Protein AF-A0A1Z8TYI0-F1 (afdb_monomer_lite)

Secondary structure (DSSP, 8-state):
---------------EEEETTEEPPPSSSPPSSHHHHHHHHHHHHHHTTEEEEEEEETTB--TTS---S--SEEEEEEEEHHHHHHHHHHHTT-

pLDDT: mean 71.6, std 14.11, range [37.41, 87.31]

Radius of gyration: 18.24 Å; chains: 1; bounding box: 46×40×57 Å

Sequence (94 aa):
MFPIVNSYCRVVIVSQVIVDDEEVIFEGEMPKETSRVYQLLMEALSEQAKVIYTIEVDGKSPDGGELPEAYEKIVITSITHDELTMKLSIQSLN

Structure (mmCIF, N/CA/C/O backbone):
data_AF-A0A1Z8TYI0-F1
#
_entry.id   AF-A0A1Z8TYI0-F1
#
loop_
_atom_site.group_PDB
_atom_site.id
_atom_site.type_symbol
_atom_site.label_atom_id
_atom_site.label_alt_id
_atom_site.label_comp_id
_atom_site.label_asym_id
_atom_site.label_entity_id
_atom_site.label_seq_id
_atom_site.pdbx_PDB_ins_code
_atom_site.Cartn_x
_atom_site.Cartn_y
_atom_site.Cartn_z
_atom_site.occupancy
_atom_site.B_iso_or_equiv
_atom_site.auth_seq_id
_atom_site.auth_comp_id
_atom_site.auth_asym_id
_atom_site.auth_atom_id
_atom_site.pdbx_PDB_model_num
ATOM 1 N N . MET A 1 1 ? 32.747 -27.004 -35.121 1.00 50.03 1 MET A N 1
ATOM 2 C CA . MET A 1 1 ? 32.152 -25.657 -35.245 1.00 50.03 1 MET A CA 1
ATOM 3 C C . MET A 1 1 ? 30.761 -25.747 -34.638 1.00 50.03 1 MET A C 1
ATOM 5 O O . MET A 1 1 ? 29.898 -26.359 -35.246 1.00 50.03 1 MET A O 1
ATOM 9 N N . PHE A 1 2 ? 30.592 -25.312 -33.387 1.00 40.78 2 PHE A N 1
ATOM 10 C CA . PHE A 1 2 ? 29.327 -25.435 -32.652 1.00 40.78 2 PHE A CA 1
ATOM 11 C C . PHE A 1 2 ? 28.560 -24.112 -32.744 1.00 40.78 2 PHE A C 1
ATOM 13 O O . PHE A 1 2 ? 29.162 -23.074 -32.460 1.00 40.78 2 PHE A O 1
ATOM 20 N N . PRO A 1 3 ? 27.275 -24.105 -33.135 1.00 53.81 3 PRO A N 1
ATOM 21 C CA . PRO A 1 3 ? 26.474 -22.900 -33.053 1.00 53.81 3 PRO A CA 1
ATOM 22 C C . PRO A 1 3 ? 26.091 -22.650 -31.589 1.00 53.81 3 PRO A C 1
ATOM 24 O O . PRO A 1 3 ? 25.462 -23.471 -30.927 1.00 53.81 3 PRO A O 1
ATOM 27 N N . ILE A 1 4 ? 26.524 -21.493 -31.105 1.00 54.16 4 ILE A N 1
ATOM 28 C CA . ILE A 1 4 ? 26.068 -20.813 -29.894 1.00 54.16 4 ILE A CA 1
ATOM 29 C C . ILE A 1 4 ? 24.539 -20.710 -29.920 1.00 54.16 4 ILE A C 1
ATOM 31 O O . ILE A 1 4 ? 23.965 -19.966 -30.714 1.00 54.16 4 ILE A O 1
ATOM 35 N N . VAL A 1 5 ? 23.881 -21.473 -29.048 1.00 52.59 5 VAL A N 1
ATOM 36 C CA . VAL A 1 5 ? 22.461 -21.306 -28.737 1.00 52.59 5 VAL A CA 1
ATOM 37 C C . VAL A 1 5 ? 22.345 -19.978 -27.999 1.00 52.59 5 VAL A C 1
ATOM 39 O O . VAL A 1 5 ? 22.668 -19.886 -26.817 1.00 52.59 5 VAL A O 1
ATOM 42 N N . ASN A 1 6 ? 21.947 -18.928 -28.714 1.00 47.22 6 ASN A N 1
ATOM 43 C CA . ASN A 1 6 ? 21.642 -17.637 -28.116 1.00 47.22 6 ASN A CA 1
ATOM 44 C C . ASN A 1 6 ? 20.295 -17.775 -27.394 1.00 47.22 6 ASN A C 1
ATOM 46 O O . ASN A 1 6 ? 19.232 -17.482 -27.939 1.00 47.22 6 ASN A O 1
ATOM 50 N N . SER A 1 7 ? 20.346 -18.356 -26.196 1.00 52.50 7 SER A N 1
ATOM 51 C CA . SER A 1 7 ? 19.212 -18.434 -25.290 1.00 52.50 7 SER A CA 1
ATOM 52 C C . SER A 1 7 ? 18.988 -17.023 -24.766 1.00 52.50 7 SER A C 1
ATOM 54 O O . SER A 1 7 ? 19.646 -16.583 -23.824 1.00 52.50 7 SER A O 1
ATOM 56 N N . TYR A 1 8 ? 18.119 -16.273 -25.445 1.00 49.56 8 TYR A N 1
ATOM 57 C CA . TYR A 1 8 ? 17.580 -15.024 -24.928 1.00 49.56 8 TYR A CA 1
ATOM 58 C C . TYR A 1 8 ? 16.841 -15.363 -23.633 1.00 49.56 8 TYR A C 1
ATOM 60 O O . TYR A 1 8 ? 15.664 -15.719 -23.647 1.00 49.56 8 TYR A O 1
ATOM 68 N N . CYS A 1 9 ? 17.555 -15.307 -22.509 1.00 45.59 9 CYS A N 1
ATOM 69 C CA . CYS A 1 9 ? 16.958 -15.308 -21.188 1.00 45.59 9 CYS A CA 1
ATOM 70 C C . CYS A 1 9 ? 16.134 -14.023 -21.113 1.00 45.59 9 CYS A C 1
ATOM 72 O O . CYS A 1 9 ? 16.660 -12.934 -20.882 1.00 45.59 9 CYS A O 1
ATOM 74 N N . ARG A 1 10 ? 14.847 -14.124 -21.450 1.00 48.50 10 ARG A N 1
ATOM 75 C CA . ARG A 1 10 ? 13.898 -13.035 -21.281 1.00 48.50 10 ARG A CA 1
ATOM 76 C C . ARG A 1 10 ? 13.743 -12.882 -19.775 1.00 48.50 10 ARG A C 1
ATOM 78 O O . ARG A 1 10 ? 13.027 -13.662 -19.157 1.00 48.50 10 ARG A O 1
ATOM 85 N N . VAL A 1 11 ? 14.470 -11.930 -19.195 1.00 48.31 11 VAL A N 1
ATOM 86 C CA . VAL A 1 11 ? 14.259 -11.490 -17.816 1.00 48.31 11 VAL A CA 1
ATOM 87 C C . VAL A 1 11 ? 12.854 -10.901 -17.786 1.00 48.31 11 VAL A C 1
ATOM 89 O O . VAL A 1 11 ? 12.628 -9.758 -18.176 1.00 48.31 11 VAL A O 1
ATOM 92 N N . VAL A 1 12 ? 11.875 -11.737 -17.455 1.00 51.12 12 VAL A N 1
ATOM 93 C CA . VAL A 1 12 ? 10.556 -11.266 -17.061 1.00 51.12 12 VAL A CA 1
ATOM 94 C C . VAL A 1 12 ? 10.790 -10.691 -15.675 1.00 51.12 12 VAL A C 1
ATOM 96 O O . VAL A 1 12 ? 11.052 -11.450 -14.748 1.00 51.12 12 VAL A O 1
ATOM 99 N N . ILE A 1 13 ? 10.806 -9.363 -15.555 1.00 52.06 13 ILE A N 1
ATOM 100 C CA . ILE A 1 13 ? 10.747 -8.726 -14.240 1.00 52.06 13 ILE A CA 1
ATOM 101 C C . ILE A 1 13 ? 9.382 -9.125 -13.685 1.00 52.06 13 ILE A C 1
ATOM 103 O O . ILE A 1 13 ? 8.348 -8.686 -14.190 1.00 52.06 13 ILE A O 1
ATOM 107 N N . VAL A 1 14 ? 9.385 -10.084 -12.760 1.00 64.31 14 VAL A N 1
ATOM 108 C CA . VAL A 1 14 ? 8.179 -10.526 -12.068 1.00 64.31 14 VAL A CA 1
ATOM 109 C C . VAL A 1 14 ? 7.988 -9.532 -10.944 1.00 64.31 14 VAL A C 1
ATOM 111 O O . VAL A 1 14 ? 8.617 -9.647 -9.897 1.00 64.31 14 VAL A O 1
ATOM 114 N N . SER A 1 15 ? 7.174 -8.517 -11.202 1.00 77.00 15 SER A N 1
ATOM 115 C CA . SER A 1 15 ? 6.731 -7.613 -10.157 1.00 77.00 15 SER A CA 1
ATOM 116 C C . SER A 1 15 ? 6.028 -8.437 -9.068 1.00 77.00 15 SER A C 1
ATOM 118 O O . SER A 1 15 ? 5.254 -9.339 -9.379 1.00 77.00 15 SER A O 1
ATOM 120 N N . GLN A 1 16 ? 6.314 -8.180 -7.797 1.00 82.75 16 GLN A N 1
ATOM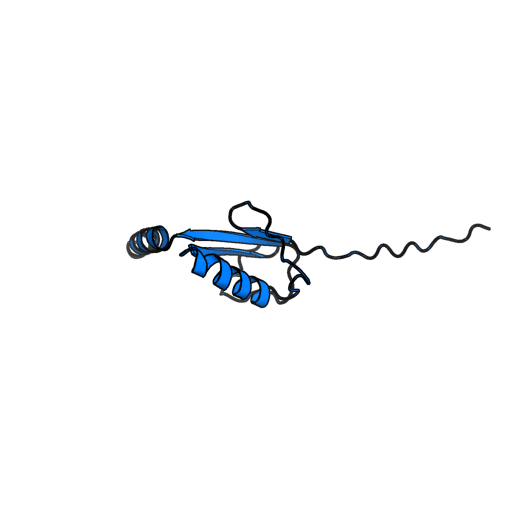 121 C CA . GLN A 1 16 ? 5.680 -8.847 -6.654 1.00 82.75 16 GLN A CA 1
ATOM 122 C C . GLN A 1 16 ? 4.982 -7.816 -5.779 1.00 82.75 16 GLN A C 1
ATOM 124 O O . GLN A 1 16 ? 5.484 -6.709 -5.599 1.00 82.75 16 GLN A O 1
ATOM 129 N N . VAL A 1 17 ? 3.825 -8.174 -5.230 1.00 84.75 17 VAL A N 1
ATOM 130 C CA . VAL A 1 17 ? 3.072 -7.324 -4.303 1.00 84.75 17 VAL A CA 1
ATOM 131 C C . VAL A 1 17 ? 2.729 -8.155 -3.081 1.00 84.75 17 VAL A C 1
ATOM 133 O O . VAL A 1 17 ? 2.118 -9.212 -3.197 1.00 84.75 17 VAL A O 1
ATOM 136 N N . ILE A 1 18 ? 3.144 -7.679 -1.917 1.00 87.31 18 ILE A N 1
ATOM 137 C CA . ILE A 1 18 ? 2.929 -8.325 -0.628 1.00 87.31 18 ILE A CA 1
ATOM 138 C C . ILE A 1 18 ? 2.116 -7.363 0.228 1.00 87.31 18 ILE A C 1
ATOM 140 O O . ILE A 1 18 ? 2.488 -6.198 0.355 1.00 87.31 18 ILE A O 1
ATOM 144 N N . VAL A 1 19 ? 1.018 -7.837 0.804 1.00 86.44 19 VAL A N 1
ATOM 145 C CA . VAL A 1 19 ? 0.164 -7.085 1.725 1.00 86.44 19 VAL A CA 1
ATOM 146 C C . VAL A 1 19 ? 0.072 -7.878 3.019 1.00 86.44 19 VAL A C 1
ATOM 148 O O . VAL A 1 19 ? -0.341 -9.027 2.985 1.00 86.44 19 VAL A O 1
ATOM 151 N N . ASP A 1 20 ? 0.458 -7.286 4.148 1.00 84.75 20 ASP A N 1
ATOM 152 C CA . ASP A 1 20 ? 0.390 -7.935 5.470 1.00 84.75 20 ASP A CA 1
ATOM 153 C C . ASP A 1 20 ? 1.091 -9.311 5.515 1.00 84.75 20 ASP A C 1
ATOM 155 O O . ASP A 1 20 ? 0.565 -10.274 6.065 1.00 84.75 20 ASP A O 1
ATOM 159 N N . ASP A 1 21 ? 2.280 -9.400 4.903 1.00 82.44 21 ASP A N 1
ATOM 160 C CA . ASP A 1 21 ? 3.063 -10.637 4.718 1.00 82.44 21 ASP A CA 1
ATOM 161 C C . ASP A 1 21 ? 2.404 -11.709 3.820 1.00 82.44 21 ASP A C 1
ATOM 163 O O . ASP A 1 21 ? 2.952 -12.801 3.649 1.00 82.44 21 ASP A O 1
ATOM 167 N N . GLU A 1 22 ? 1.285 -11.390 3.167 1.00 81.12 22 GLU A N 1
ATOM 168 C CA . GLU A 1 22 ? 0.622 -12.244 2.182 1.00 81.12 22 GLU A CA 1
ATOM 169 C C . GLU A 1 22 ? 0.919 -11.780 0.751 1.00 81.12 22 GLU A C 1
ATOM 171 O O . GLU A 1 22 ? 0.807 -10.602 0.411 1.00 81.12 22 GLU A O 1
ATOM 176 N N . GLU A 1 23 ? 1.302 -12.711 -0.124 1.00 83.25 23 GLU A N 1
ATOM 177 C CA . GLU A 1 23 ? 1.515 -12.410 -1.541 1.00 83.25 23 GLU A CA 1
ATOM 178 C C . GLU A 1 23 ? 0.167 -12.220 -2.248 1.00 83.25 23 GLU A C 1
ATOM 180 O O . GLU A 1 23 ? -0.665 -13.128 -2.305 1.00 83.25 23 GLU A O 1
ATOM 185 N N . VAL A 1 24 ? -0.042 -11.029 -2.808 1.00 82.69 24 VAL A N 1
ATOM 186 C CA . VAL A 1 24 ? -1.258 -10.684 -3.542 1.00 82.69 24 VAL A CA 1
ATOM 187 C C . VAL A 1 24 ? -1.059 -10.999 -5.015 1.00 82.69 24 VAL A C 1
ATOM 189 O O . VAL A 1 24 ? -0.243 -10.385 -5.706 1.00 82.69 24 VAL A O 1
ATOM 192 N N . ILE A 1 25 ? -1.860 -11.937 -5.512 1.00 79.38 25 ILE A N 1
ATOM 193 C CA . ILE A 1 25 ? -1.902 -12.293 -6.927 1.00 79.38 25 ILE A CA 1
ATOM 194 C C . ILE A 1 25 ? -3.063 -11.544 -7.576 1.00 79.38 25 ILE A C 1
ATOM 196 O O . ILE A 1 25 ? -4.218 -11.704 -7.188 1.00 79.38 25 ILE A O 1
ATOM 200 N N . PHE A 1 26 ? -2.757 -10.735 -8.588 1.00 78.12 26 PHE A N 1
ATOM 201 C CA . PHE A 1 26 ? -3.774 -10.072 -9.400 1.00 78.12 26 PHE A CA 1
ATOM 202 C C . PHE A 1 26 ? -4.333 -11.054 -10.432 1.00 78.12 26 PHE A C 1
ATOM 204 O O . PHE A 1 26 ? -3.577 -11.696 -11.164 1.00 78.12 26 PHE A O 1
ATOM 211 N N . GLU A 1 27 ? -5.658 -11.154 -10.530 1.00 72.94 27 GLU A N 1
ATOM 212 C CA . GLU A 1 27 ? -6.295 -11.909 -11.607 1.00 72.94 27 GLU A CA 1
ATOM 213 C C . GLU A 1 27 ? -6.170 -11.129 -12.928 1.00 72.94 27 GLU A C 1
ATOM 215 O O . GLU A 1 27 ? -6.893 -10.164 -13.170 1.00 72.94 27 GLU A O 1
ATOM 220 N N . GLY A 1 28 ? -5.233 -11.536 -13.793 1.00 73.00 28 GLY A N 1
ATOM 221 C CA . GLY A 1 28 ? -5.064 -10.969 -15.135 1.00 73.00 28 GLY A CA 1
ATOM 222 C C . GLY A 1 28 ? -3.677 -10.380 -15.395 1.00 73.00 28 GLY A C 1
ATOM 223 O O . GLY A 1 28 ? -2.661 -11.022 -15.134 1.00 73.00 28 GLY A O 1
ATOM 224 N N . GLU A 1 29 ? -3.628 -9.187 -15.993 1.00 73.94 29 GLU A N 1
ATOM 225 C CA . GLU A 1 29 ? -2.367 -8.487 -16.257 1.00 73.94 29 GLU A CA 1
ATOM 226 C C . GLU A 1 29 ? -1.915 -7.732 -15.005 1.00 73.94 29 GLU A C 1
ATOM 228 O O . GLU A 1 29 ? -2.661 -6.928 -14.443 1.00 73.94 29 GLU A O 1
ATOM 233 N N . MET A 1 30 ? -0.678 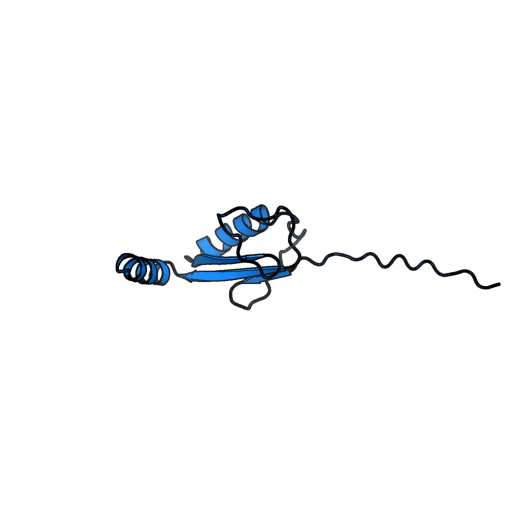-7.984 -14.577 1.00 75.62 30 MET A N 1
ATOM 234 C CA . MET A 1 30 ? -0.104 -7.285 -13.437 1.00 75.62 30 MET A CA 1
ATOM 235 C C . MET A 1 30 ? 0.128 -5.810 -13.789 1.00 75.62 30 MET A C 1
ATOM 237 O O . MET A 1 30 ? 0.728 -5.527 -14.835 1.00 75.62 30 MET A O 1
ATOM 241 N N . PRO A 1 31 ? -0.320 -4.863 -12.947 1.00 79.88 31 PRO A N 1
ATOM 242 C CA . PRO A 1 31 ? -0.073 -3.455 -13.201 1.00 79.88 31 PRO A CA 1
ATOM 243 C C . PRO A 1 31 ? 1.433 -3.205 -13.254 1.00 79.88 31 PRO A C 1
ATOM 245 O O . PRO A 1 31 ? 2.168 -3.671 -12.397 1.00 79.88 31 PRO A O 1
ATOM 248 N N . LYS A 1 32 ? 1.913 -2.465 -14.253 1.00 77.06 32 LYS A N 1
ATOM 249 C CA . LYS A 1 32 ? 3.333 -2.065 -14.306 1.00 77.06 32 LYS A CA 1
ATOM 250 C C . LYS A 1 32 ? 3.609 -0.820 -13.472 1.00 77.06 32 LYS A C 1
ATOM 252 O O . LYS A 1 32 ? 4.745 -0.583 -13.085 1.00 77.06 32 LYS A O 1
ATOM 257 N N . GLU A 1 33 ? 2.553 -0.053 -13.213 1.00 81.00 33 GLU A N 1
ATOM 258 C CA . GLU A 1 33 ? 2.594 1.210 -12.494 1.00 81.00 33 GLU A CA 1
ATOM 259 C C . GLU A 1 33 ? 2.253 1.017 -11.020 1.00 81.00 33 GLU A C 1
ATOM 261 O O . GLU A 1 33 ? 1.158 0.555 -10.684 1.00 81.00 33 GLU A O 1
ATOM 266 N N . THR A 1 34 ? 3.149 1.451 -10.135 1.00 81.69 34 THR A N 1
ATOM 267 C CA . THR A 1 34 ? 2.942 1.428 -8.677 1.00 81.69 34 THR A CA 1
ATOM 268 C C . THR A 1 34 ? 1.656 2.155 -8.280 1.00 81.69 34 THR A C 1
ATOM 270 O O . THR A 1 34 ? 0.886 1.664 -7.458 1.00 81.69 34 THR A O 1
ATOM 273 N N . SER A 1 35 ? 1.363 3.294 -8.916 1.00 81.94 35 SER A N 1
ATOM 274 C CA . SER A 1 35 ? 0.130 4.063 -8.702 1.00 81.94 35 SER A CA 1
ATOM 275 C C . SER A 1 35 ? -1.126 3.238 -8.977 1.00 81.94 35 SER A C 1
ATOM 277 O O . SER A 1 35 ? -2.124 3.353 -8.265 1.00 81.94 35 SER A O 1
ATOM 279 N N . ARG A 1 36 ? -1.079 2.370 -9.995 1.00 84.06 36 ARG A N 1
ATOM 280 C CA . ARG A 1 36 ? -2.204 1.511 -10.356 1.00 84.06 36 ARG A CA 1
ATOM 281 C C . ARG A 1 36 ? -2.393 0.381 -9.350 1.00 84.06 36 ARG A C 1
ATOM 283 O O . ARG A 1 36 ? -3.529 0.101 -8.980 1.00 84.06 36 ARG A O 1
ATOM 290 N N . VAL A 1 37 ? -1.302 -0.217 -8.869 1.00 84.00 37 VAL A N 1
ATOM 291 C CA . VAL A 1 37 ? -1.337 -1.184 -7.756 1.00 84.00 37 VAL A CA 1
ATOM 292 C C . VAL A 1 37 ? -1.955 -0.547 -6.522 1.00 84.00 37 VAL A C 1
ATOM 294 O O . VAL A 1 37 ? -2.861 -1.117 -5.924 1.00 84.00 37 VAL A O 1
ATOM 297 N N . TYR A 1 38 ? -1.498 0.656 -6.174 1.00 81.75 38 TYR A N 1
ATOM 298 C CA . TYR A 1 38 ? -1.976 1.382 -5.007 1.00 81.75 38 TYR A CA 1
ATOM 299 C C . TYR A 1 38 ? -3.488 1.619 -5.067 1.00 81.75 38 TYR A C 1
ATOM 301 O O . TYR A 1 38 ? -4.177 1.356 -4.089 1.00 81.75 38 TYR A O 1
ATOM 309 N N . GLN A 1 39 ? -4.017 2.041 -6.221 1.00 83.69 39 GLN A N 1
ATOM 310 C CA . GLN A 1 39 ? -5.462 2.202 -6.425 1.00 83.69 39 GLN A CA 1
ATOM 311 C C . GLN A 1 39 ? -6.238 0.898 -6.213 1.00 83.69 39 GLN A C 1
ATOM 313 O O . GLN A 1 39 ? -7.219 0.894 -5.475 1.00 83.69 39 GLN A O 1
ATOM 318 N N . LEU A 1 40 ? -5.788 -0.203 -6.823 1.00 85.44 40 LEU A N 1
ATOM 319 C CA . LEU A 1 40 ? -6.455 -1.505 -6.710 1.00 85.44 40 LEU A CA 1
ATOM 320 C C . LEU A 1 40 ? -6.461 -2.013 -5.266 1.00 85.44 40 LEU A C 1
ATOM 322 O O . LEU A 1 40 ? -7.473 -2.510 -4.778 1.00 85.44 40 LEU A O 1
ATOM 326 N N . LEU A 1 41 ? -5.337 -1.857 -4.568 1.00 83.56 41 LEU A N 1
ATOM 327 C CA . LEU A 1 41 ? -5.235 -2.230 -3.163 1.00 83.56 41 LEU A CA 1
ATOM 328 C C . LEU A 1 41 ? -6.082 -1.326 -2.277 1.00 83.56 41 LEU A C 1
ATOM 330 O O . LEU A 1 41 ? -6.704 -1.821 -1.347 1.00 83.56 41 LEU A O 1
ATOM 334 N N . MET A 1 42 ? -6.155 -0.027 -2.567 1.00 82.62 42 MET A N 1
ATOM 335 C CA . MET A 1 42 ? -7.060 0.882 -1.866 1.00 82.62 42 MET A CA 1
ATOM 336 C C . MET A 1 42 ? -8.515 0.436 -2.001 1.00 82.62 42 MET A C 1
ATOM 338 O O . MET A 1 42 ? -9.220 0.404 -0.999 1.00 82.62 42 MET A O 1
ATOM 342 N N . GLU A 1 43 ? -8.960 0.086 -3.209 1.00 83.69 43 GLU A N 1
ATOM 343 C CA . GLU A 1 43 ? -10.318 -0.415 -3.444 1.00 83.69 43 GLU A CA 1
ATOM 344 C C . GLU A 1 43 ? -10.564 -1.711 -2.653 1.00 83.69 43 GLU A C 1
ATOM 346 O O . GLU A 1 43 ? -11.492 -1.769 -1.845 1.00 83.69 43 GLU A O 1
ATOM 351 N N . ALA A 1 44 ? -9.675 -2.701 -2.785 1.00 83.56 44 ALA A N 1
ATOM 352 C CA . ALA A 1 44 ? -9.797 -3.996 -2.111 1.00 83.56 44 ALA A CA 1
ATOM 353 C C . ALA A 1 44 ? -9.729 -3.906 -0.572 1.00 83.56 44 ALA A C 1
ATOM 355 O O . ALA A 1 44 ? -10.450 -4.613 0.135 1.00 83.56 44 ALA A O 1
ATOM 356 N N . LEU A 1 45 ? -8.869 -3.041 -0.028 1.00 82.69 45 LEU A N 1
ATOM 357 C CA . LEU A 1 45 ? -8.751 -2.815 1.416 1.00 82.69 45 LEU A CA 1
ATOM 358 C C . LEU A 1 45 ? -9.928 -1.998 1.951 1.00 82.69 45 LEU A C 1
ATOM 360 O O . LEU A 1 45 ? -10.417 -2.281 3.046 1.00 82.69 45 LEU A O 1
ATOM 364 N N . SER A 1 46 ? -10.431 -1.034 1.174 1.00 80.25 46 SER A N 1
ATOM 365 C CA . SER A 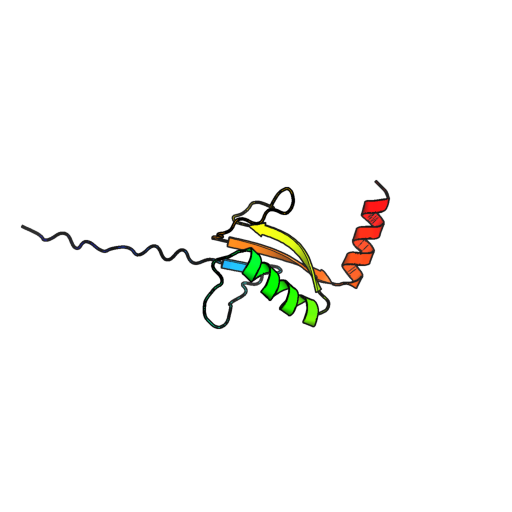1 46 ? -11.593 -0.230 1.555 1.00 80.25 46 SER A CA 1
ATOM 366 C C . SER A 1 46 ? -12.854 -1.082 1.695 1.00 80.25 46 SER A C 1
ATOM 368 O O . SER A 1 46 ? -13.653 -0.817 2.593 1.00 80.25 46 SER A O 1
ATOM 370 N N . GLU A 1 47 ? -13.033 -2.117 0.869 1.00 81.19 47 GLU A N 1
ATOM 371 C CA . GLU A 1 47 ? -14.125 -3.093 1.035 1.00 81.1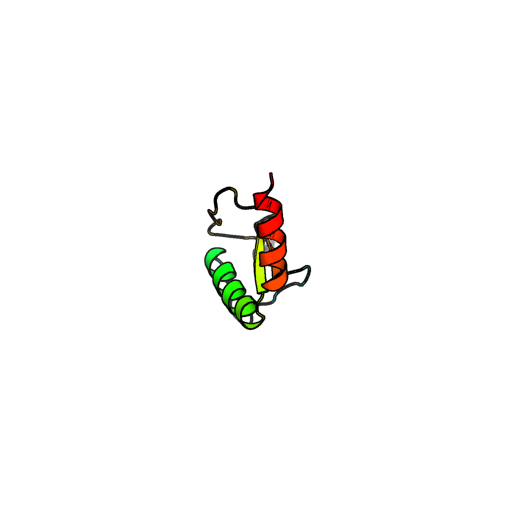9 47 GLU A CA 1
ATOM 372 C C . GLU A 1 47 ? -14.056 -3.828 2.383 1.00 81.19 47 GLU A C 1
ATOM 374 O O . GLU A 1 47 ? -15.081 -4.211 2.945 1.00 81.19 47 GLU A O 1
ATOM 379 N N . GLN A 1 48 ? -12.851 -3.976 2.936 1.00 78.62 48 GLN A N 1
ATOM 380 C CA . GLN A 1 48 ? -12.588 -4.633 4.217 1.00 78.62 48 GLN A CA 1
ATOM 381 C C . GLN A 1 48 ? -12.447 -3.647 5.389 1.00 78.62 48 GLN A C 1
ATOM 383 O O . GLN A 1 48 ? -12.025 -4.050 6.472 1.00 78.62 48 GLN A O 1
ATOM 388 N N . ALA A 1 49 ? -12.772 -2.362 5.193 1.00 78.75 49 ALA A N 1
ATOM 389 C CA . ALA A 1 49 ? -12.558 -1.290 6.174 1.00 78.75 49 ALA A CA 1
ATOM 390 C C . ALA A 1 49 ? -11.099 -1.180 6.677 1.00 78.75 49 ALA A C 1
ATOM 392 O O . ALA A 1 49 ? -10.834 -0.767 7.813 1.00 78.75 49 ALA A O 1
ATOM 393 N N . LYS A 1 50 ? -10.145 -1.543 5.815 1.00 81.31 50 LYS A N 1
ATOM 394 C CA . LYS A 1 50 ? -8.705 -1.414 6.033 1.00 81.31 50 LYS A CA 1
ATOM 395 C C . LYS A 1 50 ? -8.150 -0.254 5.212 1.00 81.31 50 LYS A C 1
ATOM 397 O O . LYS A 1 50 ? -8.685 0.111 4.168 1.00 81.31 50 LYS A O 1
ATOM 402 N N . VAL A 1 51 ? -7.055 0.323 5.684 1.00 81.06 51 VAL A N 1
ATOM 403 C CA . VAL A 1 51 ? -6.323 1.394 5.001 1.00 81.06 51 VAL A CA 1
ATOM 404 C C . VAL A 1 51 ? -4.848 1.040 4.895 1.00 81.06 51 VAL A C 1
ATOM 406 O O . VAL A 1 51 ? -4.309 0.344 5.754 1.00 81.06 51 VAL A O 1
ATOM 409 N N . ILE A 1 52 ? -4.184 1.542 3.856 1.00 82.06 52 ILE A N 1
ATOM 410 C CA . ILE A 1 52 ? -2.735 1.395 3.692 1.00 82.06 52 ILE A CA 1
ATOM 411 C C . ILE A 1 52 ? -2.042 2.278 4.735 1.00 82.06 52 ILE A C 1
ATOM 413 O O . ILE A 1 52 ? -2.220 3.494 4.739 1.00 82.06 52 ILE A O 1
ATOM 417 N N . TYR A 1 53 ? -1.278 1.660 5.633 1.00 80.19 53 TYR A N 1
ATOM 418 C CA . TYR A 1 53 ? -0.514 2.344 6.677 1.00 80.19 53 TYR A CA 1
ATOM 419 C C . TYR A 1 53 ? 0.897 2.679 6.201 1.00 80.19 53 TYR A C 1
ATOM 421 O O . TYR A 1 53 ? 1.353 3.811 6.344 1.00 80.19 53 TYR A O 1
ATOM 429 N N . THR A 1 54 ? 1.577 1.699 5.609 1.00 82.75 54 THR A N 1
ATOM 430 C CA . THR A 1 54 ? 2.929 1.851 5.066 1.00 82.75 54 THR A CA 1
ATOM 431 C C . THR A 1 54 ? 3.042 1.145 3.730 1.00 82.75 54 THR A C 1
ATOM 433 O O . THR A 1 54 ? 2.443 0.092 3.515 1.00 82.75 54 THR A O 1
ATOM 436 N N . ILE A 1 55 ? 3.829 1.741 2.840 1.00 83.19 55 ILE A N 1
ATOM 437 C CA . ILE A 1 55 ? 4.197 1.175 1.549 1.00 83.19 55 ILE A CA 1
ATOM 438 C C . ILE A 1 55 ? 5.714 1.248 1.399 1.00 83.19 55 ILE A C 1
ATOM 440 O O . ILE A 1 55 ? 6.330 2.280 1.658 1.00 83.19 55 ILE A O 1
ATOM 444 N N . GLU A 1 56 ? 6.307 0.147 0.974 1.00 85.31 56 GLU A N 1
ATOM 445 C CA . GLU A 1 56 ? 7.708 0.036 0.604 1.00 85.31 56 GLU A CA 1
ATOM 446 C C . GLU A 1 56 ? 7.778 -0.480 -0.826 1.00 85.31 56 GLU A C 1
ATOM 448 O O . GLU A 1 56 ? 7.179 -1.500 -1.160 1.00 85.31 56 GLU A O 1
ATOM 453 N N . VAL A 1 57 ? 8.514 0.225 -1.674 1.00 85.12 57 VAL A N 1
ATOM 454 C CA . VAL A 1 57 ? 8.730 -0.136 -3.071 1.00 85.12 57 VAL A CA 1
ATOM 455 C C . VAL A 1 57 ? 10.212 -0.426 -3.250 1.00 85.12 57 VAL A C 1
ATOM 457 O O . VAL A 1 57 ? 11.061 0.393 -2.908 1.00 85.1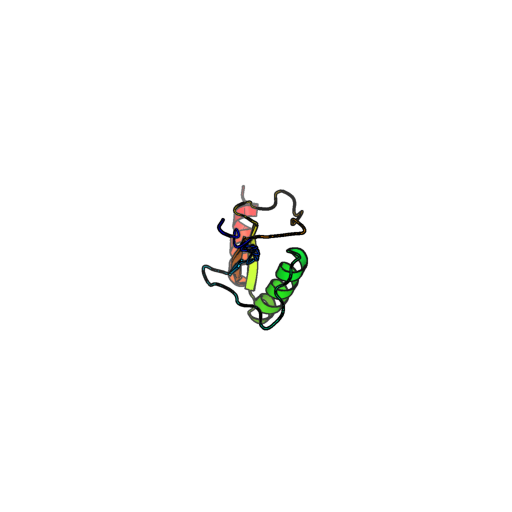2 57 VAL A O 1
ATOM 460 N N . ASP A 1 58 ? 10.538 -1.627 -3.710 1.00 84.06 58 ASP A N 1
ATOM 461 C CA . ASP A 1 58 ? 11.898 -2.138 -3.894 1.00 84.06 58 ASP A CA 1
ATOM 462 C C . ASP A 1 58 ? 12.766 -2.031 -2.625 1.00 84.06 58 ASP A C 1
ATOM 464 O O . ASP A 1 58 ? 13.971 -1.777 -2.672 1.00 84.06 58 ASP A O 1
ATOM 468 N N . GLY A 1 59 ? 12.134 -2.210 -1.458 1.00 80.56 59 GLY A N 1
ATOM 469 C CA . GLY A 1 59 ? 12.781 -2.083 -0.148 1.00 80.56 59 GLY A CA 1
ATOM 470 C C . GLY A 1 59 ? 13.057 -0.640 0.282 1.00 80.56 59 GLY A C 1
ATOM 471 O O . GLY A 1 59 ? 13.862 -0.417 1.186 1.00 80.56 59 GLY A O 1
ATOM 472 N N . LYS A 1 60 ? 12.423 0.346 -0.365 1.00 78.00 60 LYS A N 1
ATOM 473 C CA . LYS A 1 60 ? 12.470 1.757 0.024 1.00 78.00 60 LYS A CA 1
ATOM 474 C C . LYS A 1 60 ? 11.070 2.296 0.263 1.00 78.00 60 LYS A C 1
ATOM 476 O O . LYS A 1 60 ? 10.190 2.185 -0.587 1.00 78.00 60 LYS A O 1
ATOM 481 N N . SER A 1 61 ? 10.872 2.937 1.404 1.00 75.88 61 SER A N 1
ATOM 482 C CA . SER A 1 61 ? 9.686 3.758 1.626 1.00 75.88 61 SER A CA 1
ATOM 483 C C . SER A 1 61 ? 9.786 5.002 0.726 1.00 75.88 61 SER A C 1
ATOM 485 O O . SER A 1 61 ? 10.839 5.641 0.710 1.00 75.88 61 SER A O 1
ATOM 487 N N . PRO A 1 62 ? 8.752 5.350 -0.054 1.00 69.69 62 PRO A N 1
ATOM 488 C CA . PRO A 1 62 ? 8.758 6.559 -0.868 1.00 69.69 62 PRO A CA 1
ATOM 489 C C . PRO A 1 62 ? 8.738 7.792 0.046 1.00 69.69 62 PRO A C 1
ATOM 491 O O . PRO A 1 62 ? 7.699 8.176 0.587 1.00 69.69 62 PRO A O 1
ATOM 494 N N . ASP A 1 63 ? 9.902 8.410 0.237 1.00 55.06 63 ASP A N 1
ATOM 495 C CA . ASP A 1 63 ? 10.046 9.649 0.997 1.00 55.06 63 ASP A CA 1
ATOM 496 C C . ASP A 1 63 ? 9.341 10.796 0.255 1.00 55.06 63 ASP A C 1
ATOM 498 O O . ASP A 1 63 ? 9.785 11.243 -0.800 1.00 55.06 63 ASP A O 1
ATOM 502 N N . GLY A 1 64 ? 8.224 11.282 0.803 1.00 57.81 64 GLY A N 1
ATOM 503 C CA . GLY A 1 64 ? 7.502 12.444 0.265 1.00 57.81 64 GLY A CA 1
ATOM 504 C C . GLY A 1 64 ? 6.318 12.134 -0.658 1.00 57.81 64 GLY A C 1
ATOM 505 O O . GLY A 1 64 ? 5.737 13.064 -1.209 1.00 57.81 64 GLY A O 1
ATOM 506 N N . GLY A 1 65 ? 5.916 10.864 -0.793 1.00 60.44 65 GLY A N 1
ATOM 507 C CA . GLY A 1 65 ? 4.696 10.480 -1.520 1.00 60.44 65 GLY A CA 1
ATOM 508 C C . GLY A 1 65 ? 4.851 10.333 -3.038 1.00 60.44 65 GLY A C 1
ATOM 509 O O . GLY A 1 65 ? 3.863 10.064 -3.720 1.00 60.44 65 GLY A O 1
ATOM 510 N N . GLU A 1 66 ? 6.066 10.460 -3.574 1.00 62.03 66 GLU A N 1
ATOM 511 C CA . GLU A 1 66 ? 6.355 10.117 -4.968 1.00 62.03 66 GLU A CA 1
ATOM 512 C C . GLU A 1 66 ? 6.570 8.606 -5.095 1.00 62.03 66 GLU A C 1
ATOM 514 O O . GLU A 1 66 ? 7.581 8.052 -4.660 1.00 62.03 66 GLU A O 1
ATOM 519 N N . LEU A 1 67 ? 5.586 7.923 -5.680 1.00 69.88 67 LEU A N 1
ATOM 520 C CA . LEU A 1 67 ? 5.689 6.507 -6.009 1.00 69.88 67 LEU A CA 1
ATOM 521 C C . LEU A 1 67 ? 6.449 6.354 -7.336 1.00 69.88 67 LEU A C 1
ATOM 523 O O . LEU A 1 67 ? 6.104 7.034 -8.305 1.00 69.88 67 LEU A O 1
ATOM 527 N N . PRO A 1 68 ? 7.457 5.468 -7.418 1.00 72.56 68 PRO A N 1
ATOM 528 C CA . PRO A 1 68 ? 8.157 5.222 -8.672 1.00 72.56 68 PRO A CA 1
ATOM 529 C C . PRO A 1 68 ? 7.192 4.634 -9.711 1.00 72.56 68 PRO A C 1
ATOM 531 O O . PRO A 1 68 ? 6.313 3.839 -9.379 1.00 72.56 68 PRO A O 1
ATOM 534 N N . GLU A 1 69 ? 7.358 5.006 -10.982 1.00 75.38 69 GLU A N 1
ATOM 535 C CA . GLU A 1 69 ? 6.491 4.525 -12.070 1.00 75.38 69 GLU A CA 1
ATOM 536 C C . GLU A 1 69 ? 6.598 3.013 -12.294 1.00 75.38 69 GLU A C 1
ATOM 538 O O . GLU A 1 69 ? 5.659 2.411 -12.793 1.00 75.38 69 GLU A O 1
ATOM 543 N N . ALA A 1 70 ? 7.715 2.393 -11.913 1.00 77.44 70 ALA A N 1
ATOM 544 C CA . ALA A 1 70 ? 7.934 0.957 -12.007 1.00 77.44 70 ALA A CA 1
ATOM 545 C C . ALA A 1 70 ? 8.328 0.391 -10.644 1.00 77.44 70 ALA A C 1
ATOM 547 O O . ALA A 1 70 ? 8.951 1.083 -9.839 1.00 77.44 70 ALA A O 1
ATOM 548 N N . TYR A 1 71 ? 7.987 -0.876 -10.427 1.00 83.50 71 TYR A N 1
ATOM 549 C CA . TYR A 1 71 ? 8.325 -1.608 -9.215 1.00 83.50 71 TYR A CA 1
ATOM 550 C C . TYR A 1 71 ? 8.678 -3.062 -9.537 1.00 83.50 71 TYR A C 1
ATOM 552 O O . TYR A 1 71 ? 8.070 -3.702 -10.404 1.00 83.50 71 TYR A O 1
ATOM 560 N N . GLU A 1 72 ? 9.650 -3.598 -8.810 1.00 83.75 72 GLU A N 1
ATOM 561 C CA . GLU A 1 72 ? 9.975 -5.023 -8.798 1.00 83.75 72 GLU A CA 1
ATOM 562 C C . GLU A 1 72 ? 9.311 -5.709 -7.600 1.00 83.75 72 GLU A C 1
ATOM 564 O O . GLU A 1 72 ? 8.776 -6.807 -7.727 1.00 83.75 72 GLU A O 1
ATOM 569 N N . LYS A 1 73 ? 9.254 -5.042 -6.446 1.00 84.75 73 LYS A N 1
ATOM 570 C CA . LYS A 1 73 ? 8.617 -5.562 -5.239 1.00 84.75 73 LYS A CA 1
ATOM 571 C C . LYS A 1 73 ? 7.927 -4.452 -4.462 1.00 84.75 73 LYS A C 1
ATOM 573 O O . LYS A 1 73 ? 8.561 -3.483 -4.072 1.00 84.75 73 LYS A O 1
ATOM 578 N N . ILE A 1 74 ? 6.651 -4.630 -4.155 1.00 85.62 74 ILE A N 1
ATOM 579 C CA . ILE A 1 74 ? 5.907 -3.764 -3.242 1.00 85.62 74 ILE A CA 1
ATOM 580 C C . ILE A 1 74 ? 5.591 -4.554 -1.979 1.00 85.62 74 ILE A C 1
ATOM 582 O O . ILE A 1 74 ? 5.100 -5.677 -2.054 1.00 85.62 74 ILE A O 1
ATOM 586 N N . VAL A 1 75 ? 5.855 -3.956 -0.824 1.00 87.12 75 VAL A N 1
ATOM 587 C CA . VAL A 1 75 ? 5.420 -4.449 0.482 1.00 87.12 75 VAL A CA 1
ATOM 588 C C . VAL A 1 75 ? 4.515 -3.395 1.092 1.00 87.12 75 VAL A C 1
ATOM 590 O O . VAL A 1 75 ? 4.888 -2.232 1.215 1.00 87.12 75 VAL A O 1
ATOM 593 N N . ILE A 1 76 ? 3.305 -3.793 1.445 1.00 85.44 76 ILE A N 1
ATOM 594 C CA . ILE A 1 76 ? 2.292 -2.927 2.023 1.00 85.44 76 ILE A CA 1
ATOM 595 C C . ILE A 1 76 ? 1.866 -3.505 3.357 1.00 85.44 76 ILE A C 1
ATOM 597 O O . ILE A 1 76 ? 1.650 -4.705 3.504 1.00 85.44 76 ILE A O 1
ATOM 601 N N . THR A 1 77 ? 1.717 -2.620 4.329 1.00 84.44 77 THR A N 1
ATOM 602 C CA . THR A 1 77 ? 1.088 -2.941 5.604 1.00 84.44 77 THR A CA 1
ATOM 603 C C . THR A 1 77 ? -0.221 -2.187 5.668 1.00 84.44 77 THR A C 1
ATOM 605 O O . THR A 1 77 ? -0.246 -0.962 5.504 1.00 84.44 77 THR A O 1
ATOM 608 N N . SER A 1 78 ? -1.306 -2.909 5.898 1.00 82.38 78 SER A N 1
ATOM 609 C CA . SER A 1 78 ? -2.627 -2.344 6.103 1.00 82.38 78 SER A CA 1
ATOM 610 C C . SER A 1 78 ? -3.003 -2.386 7.583 1.00 82.38 78 SER A C 1
ATOM 612 O O . SER A 1 78 ? -2.517 -3.212 8.351 1.00 82.38 78 SER A O 1
ATOM 614 N N . ILE A 1 79 ? -3.842 -1.449 8.013 1.00 79.94 79 ILE A N 1
ATOM 615 C CA . ILE A 1 79 ? -4.433 -1.458 9.356 1.00 79.94 79 ILE A CA 1
ATOM 616 C C . ILE A 1 79 ? -5.929 -1.209 9.256 1.00 79.94 79 ILE A C 1
ATOM 618 O O . ILE A 1 79 ? -6.409 -0.609 8.290 1.00 7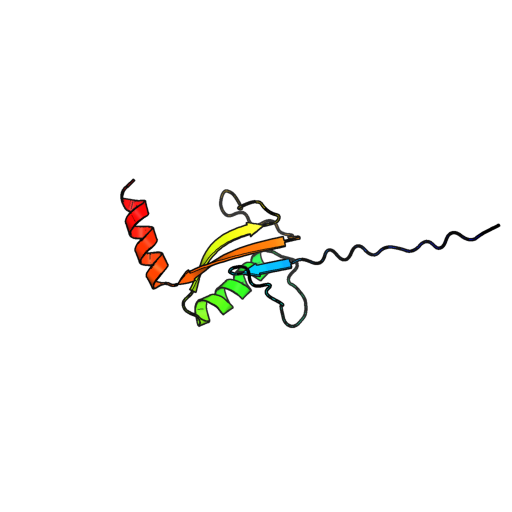9.94 79 ILE A O 1
ATOM 622 N N . THR A 1 80 ? -6.680 -1.650 10.257 1.00 78.00 80 THR A N 1
ATOM 623 C CA . THR A 1 80 ? -8.119 -1.377 10.314 1.00 78.00 80 THR A CA 1
ATOM 624 C C . THR A 1 80 ? -8.397 0.093 10.638 1.00 78.00 80 THR A C 1
ATOM 626 O O . THR A 1 80 ? -7.569 0.800 11.221 1.00 78.00 80 THR A O 1
ATOM 629 N N . HIS A 1 81 ? -9.586 0.572 10.270 1.00 68.81 81 HIS A N 1
ATOM 630 C CA . HIS A 1 81 ? -10.007 1.944 10.563 1.00 68.81 81 HIS A CA 1
ATOM 631 C C . HIS A 1 81 ? -9.982 2.283 12.070 1.00 68.81 81 HIS A C 1
ATOM 633 O O . HIS A 1 81 ? -9.587 3.387 12.462 1.00 68.81 81 HIS A O 1
ATOM 639 N N . ASP A 1 82 ? -10.339 1.318 12.921 1.00 62.78 82 ASP A N 1
ATOM 640 C CA . ASP A 1 82 ? -10.312 1.470 14.380 1.00 62.78 82 ASP A CA 1
ATOM 641 C C . ASP A 1 82 ? -8.874 1.636 14.906 1.00 62.78 82 ASP A C 1
ATOM 643 O O . ASP A 1 82 ? -8.601 2.491 15.755 1.00 62.78 82 ASP A O 1
ATOM 647 N N . GLU A 1 83 ? -7.920 0.889 14.343 1.00 60.72 83 GLU A N 1
ATOM 648 C CA . GLU A 1 83 ? -6.496 0.988 14.688 1.00 60.72 83 GLU A CA 1
ATOM 649 C C . GLU A 1 83 ? -5.850 2.284 14.183 1.00 60.72 83 GLU A C 1
ATOM 651 O O . GLU A 1 83 ? -5.000 2.859 14.873 1.00 60.72 83 GLU A O 1
ATOM 656 N N . LEU A 1 84 ? -6.264 2.778 13.010 1.00 63.84 84 LEU A N 1
ATOM 657 C CA . LEU A 1 84 ? -5.790 4.051 12.459 1.00 63.84 84 LEU A CA 1
ATOM 658 C C . LEU A 1 84 ? -6.106 5.209 13.413 1.00 63.84 84 LEU A C 1
ATOM 660 O O . LEU A 1 84 ? -5.231 6.016 13.734 1.00 63.84 84 LEU A O 1
ATOM 664 N N . THR A 1 85 ? -7.342 5.259 13.910 1.00 60.03 85 THR A N 1
ATOM 665 C CA . THR A 1 85 ? -7.807 6.300 14.838 1.00 60.03 85 THR A CA 1
ATOM 666 C C . THR A 1 85 ? -7.011 6.277 16.148 1.00 60.03 85 THR A C 1
ATOM 668 O O . THR A 1 85 ? -6.654 7.322 16.706 1.00 60.03 85 THR A O 1
ATOM 671 N N . MET A 1 86 ? -6.667 5.078 16.617 1.00 57.97 86 MET A N 1
ATOM 672 C CA . MET A 1 86 ? -5.894 4.887 17.838 1.00 57.97 86 MET A CA 1
ATOM 673 C C . MET A 1 86 ? -4.427 5.324 17.674 1.00 57.97 86 MET A C 1
ATOM 675 O O . MET A 1 86 ? -3.887 5.996 18.554 1.00 57.97 86 MET A O 1
ATOM 679 N N . LYS A 1 87 ? -3.791 5.028 16.531 1.00 57.78 87 LYS A N 1
ATOM 680 C CA . LYS A 1 87 ? -2.402 5.443 16.247 1.00 57.78 87 LYS A CA 1
ATOM 681 C C . LYS A 1 87 ? -2.250 6.952 16.024 1.00 57.78 87 LYS A C 1
ATOM 683 O O . LYS A 1 87 ? -1.307 7.543 16.552 1.00 57.78 87 LYS A O 1
ATOM 688 N N . LEU A 1 88 ? -3.179 7.591 15.306 1.00 57.28 88 LEU A N 1
ATOM 689 C CA . LEU A 1 88 ? -3.152 9.044 15.054 1.00 57.28 88 LEU A CA 1
ATOM 690 C C . LEU A 1 88 ? -3.233 9.869 16.351 1.00 57.28 88 LEU A C 1
ATOM 692 O O . LEU A 1 88 ? -2.601 10.921 16.476 1.00 57.28 88 LEU A O 1
ATOM 696 N N . SER A 1 89 ? -3.961 9.360 17.347 1.00 50.22 89 SER A N 1
ATOM 697 C CA . SER A 1 89 ? -4.106 10.010 18.655 1.00 50.22 89 SER A CA 1
ATOM 698 C C . SER A 1 89 ? -2.799 10.036 19.460 1.00 50.22 89 SER A C 1
ATOM 700 O O . SER A 1 89 ? -2.578 10.959 20.239 1.00 50.22 89 SER A O 1
ATOM 702 N N . ILE A 1 90 ? -1.911 9.056 19.258 1.00 52.53 90 ILE A N 1
ATOM 703 C CA . ILE A 1 90 ? -0.623 8.963 19.966 1.00 52.53 90 ILE A CA 1
ATOM 704 C C . ILE A 1 90 ? 0.448 9.827 19.284 1.00 52.53 90 ILE A C 1
ATOM 706 O O . ILE A 1 90 ? 1.267 10.433 19.970 1.00 52.53 90 ILE A O 1
ATOM 710 N N . GLN A 1 91 ? 0.423 9.953 17.952 1.00 44.72 91 GLN A N 1
ATOM 711 C CA . GLN A 1 91 ? 1.339 10.852 17.234 1.00 44.72 91 GLN A CA 1
ATOM 712 C C . GLN A 1 91 ? 1.070 12.340 17.498 1.00 44.72 91 GLN A C 1
ATOM 714 O O . GLN A 1 91 ? 1.978 13.148 17.356 1.00 44.72 91 GLN A O 1
ATOM 719 N N . SER A 1 92 ? -0.139 12.708 17.930 1.00 37.41 92 SER A N 1
ATOM 720 C CA . SER A 1 92 ? -0.487 14.101 18.257 1.00 37.41 92 SER A CA 1
ATOM 721 C C . SER A 1 92 ? 0.053 14.580 19.619 1.00 37.41 92 SER A C 1
ATOM 723 O O . SER A 1 92 ? -0.234 15.702 20.029 1.00 37.41 92 SER A O 1
ATOM 725 N N . LEU A 1 93 ? 0.802 13.736 20.338 1.00 49.41 93 LEU A N 1
ATOM 726 C CA . LEU A 1 93 ? 1.335 14.003 21.681 1.00 49.41 93 LEU A CA 1
ATOM 727 C C . LEU A 1 93 ? 2.869 14.135 21.735 1.00 49.41 93 LEU A C 1
ATOM 729 O O . LEU A 1 93 ? 3.412 14.175 22.839 1.00 49.41 93 LEU A O 1
ATOM 733 N N . ASN A 1 94 ? 3.560 14.219 20.590 1.00 41.06 94 ASN A N 1
ATOM 734 C CA . ASN A 1 94 ? 5.023 14.353 20.533 1.00 41.06 94 ASN A CA 1
ATOM 735 C C . ASN A 1 94 ? 5.472 15.546 19.683 1.00 41.06 94 ASN A C 1
ATOM 737 O O . ASN A 1 94 ? 5.002 15.646 18.529 1.00 41.06 94 ASN A O 1
#

Foldseek 3Di:
DDDDPPPPPPPPLQAWEAEPNRTDDDDDDDQQAPVVVQVVVQVVQVVVQKDWPFKAFPNHGPPPPDGDRGGSYIYTYIDHPVVVVVVVVVVVPD